Protein AF-A0AA37JFQ2-F1 (afdb_monomer_lite)

Foldseek 3Di:
DDDDDFDKDKDPFDADPQKTKIKIWRQFFDQCDDPPRHTFTKIKIWMWIWHDDPNKIKIKIDMAMFGADPVVRDTDHDPDDDHIDMDIHD

Structure (mmCIF, N/CA/C/O backbone):
data_AF-A0AA37JFQ2-F1
#
_entry.id   AF-A0AA37JFQ2-F1
#
loop_
_atom_site.group_PDB
_atom_site.id
_atom_site.type_symbol
_atom_site.label_atom_id
_atom_site.label_alt_id
_atom_site.label_comp_id
_atom_site.label_asym_id
_atom_site.label_entity_id
_atom_site.label_seq_id
_atom_site.pdbx_PDB_ins_code
_atom_site.Cartn_x
_atom_site.Cartn_y
_atom_site.Cartn_z
_atom_site.occupancy
_atom_site.B_iso_or_equiv
_atom_site.auth_seq_id
_atom_site.auth_comp_id
_atom_site.auth_asym_id
_atom_site.auth_atom_id
_atom_site.pdbx_PDB_model_num
ATOM 1 N N . MET A 1 1 ? 13.854 18.666 -15.143 1.00 41.16 1 MET A N 1
ATOM 2 C CA . MET A 1 1 ? 12.640 18.302 -15.905 1.00 41.16 1 MET A CA 1
ATOM 3 C C . MET A 1 1 ? 11.599 17.893 -14.884 1.00 41.16 1 MET A C 1
ATOM 5 O O . MET A 1 1 ? 11.960 17.140 -13.995 1.00 41.16 1 MET A O 1
ATOM 9 N N . ALA A 1 2 ? 10.387 18.443 -14.937 1.00 44.00 2 ALA A N 1
ATOM 10 C CA . ALA A 1 2 ? 9.311 18.027 -14.042 1.00 44.00 2 ALA A CA 1
ATOM 11 C C . ALA A 1 2 ? 8.678 16.756 -14.620 1.00 44.00 2 ALA A C 1
ATOM 13 O O . ALA A 1 2 ? 8.052 16.828 -15.677 1.00 44.00 2 ALA A O 1
ATOM 14 N N . ALA A 1 3 ? 8.894 15.603 -13.988 1.00 44.44 3 ALA A N 1
ATOM 15 C CA . ALA A 1 3 ? 8.085 14.423 -14.257 1.00 44.44 3 ALA A CA 1
ATOM 16 C C . ALA A 1 3 ? 6.980 14.374 -13.204 1.00 44.44 3 ALA A C 1
ATOM 18 O O . ALA A 1 3 ? 7.245 14.200 -12.017 1.00 44.44 3 ALA A O 1
ATOM 19 N N . GLU A 1 4 ? 5.740 14.556 -13.641 1.00 58.62 4 GLU A N 1
ATOM 20 C CA . GLU A 1 4 ? 4.584 14.367 -12.779 1.00 58.62 4 GLU A CA 1
ATOM 21 C C . GLU A 1 4 ? 3.441 13.777 -13.601 1.00 58.62 4 GLU A C 1
ATOM 23 O O . GLU A 1 4 ? 2.736 14.463 -14.337 1.00 58.62 4 GLU A O 1
ATOM 28 N N . ALA A 1 5 ? 3.277 12.468 -13.481 1.00 53.28 5 ALA A N 1
ATOM 29 C CA . ALA A 1 5 ? 1.982 11.836 -13.622 1.00 53.28 5 ALA A CA 1
ATOM 30 C C . ALA A 1 5 ? 1.975 10.652 -12.662 1.00 53.28 5 ALA A C 1
ATOM 32 O O . ALA A 1 5 ? 2.604 9.634 -12.925 1.00 53.28 5 ALA A O 1
ATOM 33 N N . ILE A 1 6 ? 1.285 10.802 -11.533 1.00 66.06 6 ILE A N 1
ATOM 34 C CA . ILE A 1 6 ? 0.917 9.680 -10.673 1.00 66.06 6 ILE A CA 1
ATOM 35 C C . ILE A 1 6 ? -0.505 9.314 -11.080 1.00 66.06 6 ILE A C 1
ATOM 37 O O . ILE A 1 6 ? -1.454 10.023 -10.754 1.00 66.06 6 ILE A O 1
ATOM 41 N N . VAL A 1 7 ? -0.659 8.222 -11.824 1.00 75.62 7 VAL A N 1
ATOM 42 C CA . VAL A 1 7 ? -1.956 7.548 -11.898 1.00 75.62 7 VAL A CA 1
ATOM 43 C C . VAL A 1 7 ? -1.996 6.594 -10.715 1.00 75.62 7 VAL A C 1
ATOM 45 O O . VAL A 1 7 ? -1.238 5.626 -10.690 1.00 75.62 7 VAL A O 1
ATOM 48 N N . SER A 1 8 ? -2.842 6.898 -9.735 1.00 85.50 8 SER A N 1
ATOM 49 C CA . SER A 1 8 ? -3.183 5.972 -8.657 1.00 85.50 8 SER A CA 1
ATOM 50 C C . SER A 1 8 ? -4.548 5.358 -8.950 1.00 85.50 8 SER A C 1
ATOM 52 O O . SER A 1 8 ? -5.508 6.072 -9.252 1.00 85.50 8 SER A O 1
ATOM 54 N N . GLY A 1 9 ? -4.612 4.032 -8.924 1.00 91.06 9 GLY A N 1
ATOM 55 C CA . GLY A 1 9 ? -5.844 3.269 -9.033 1.00 91.06 9 GLY A CA 1
ATOM 56 C C . GLY A 1 9 ? -6.181 2.652 -7.688 1.00 91.06 9 GLY A C 1
ATOM 57 O O . GLY A 1 9 ? -5.396 1.866 -7.167 1.00 91.06 9 GLY A O 1
ATOM 58 N N . ILE A 1 10 ? -7.362 2.970 -7.162 1.00 94.19 10 ILE A N 1
ATOM 59 C CA . ILE A 1 10 ? -7.941 2.261 -6.021 1.00 94.19 10 ILE A CA 1
ATOM 60 C C . ILE A 1 10 ? -8.888 1.197 -6.564 1.00 94.19 10 ILE A C 1
ATOM 62 O O . ILE A 1 10 ? -9.761 1.492 -7.384 1.00 94.19 10 ILE A O 1
ATOM 66 N N . TYR A 1 11 ? -8.705 -0.039 -6.122 1.00 95.31 11 TYR A N 1
ATOM 67 C CA . TYR A 1 11 ? -9.453 -1.195 -6.597 1.00 95.31 11 TYR A CA 1
ATOM 68 C C . TYR A 1 11 ? -9.646 -2.219 -5.476 1.00 95.31 11 TYR A C 1
ATOM 70 O O . TYR A 1 11 ? -9.212 -2.011 -4.344 1.00 95.31 11 TYR A O 1
ATOM 78 N N . ASP A 1 12 ? -10.369 -3.295 -5.795 1.00 97.00 12 ASP A N 1
ATOM 79 C CA . ASP A 1 12 ? -10.717 -4.371 -4.857 1.00 97.00 12 ASP A CA 1
ATOM 80 C C . ASP A 1 12 ? -11.324 -3.860 -3.537 1.00 97.00 12 ASP A C 1
ATOM 82 O O . ASP A 1 12 ? -11.070 -4.367 -2.446 1.00 97.00 12 ASP A O 1
ATOM 86 N N . MET A 1 13 ? -12.126 -2.797 -3.631 1.00 97.56 13 MET A N 1
ATOM 87 C CA . MET A 1 13 ? -12.770 -2.210 -2.466 1.00 97.56 13 MET A CA 1
ATOM 88 C C . MET A 1 13 ? -13.916 -3.104 -2.002 1.00 97.56 13 MET A C 1
ATOM 90 O O . MET A 1 13 ? -14.895 -3.298 -2.727 1.00 97.56 13 MET A O 1
ATOM 94 N N . HIS A 1 14 ? -13.826 -3.595 -0.772 1.00 97.56 14 HIS A N 1
ATOM 95 C CA . HIS A 1 14 ? -14.861 -4.428 -0.177 1.00 97.56 14 HIS A CA 1
ATOM 96 C C . HIS A 1 14 ? -14.986 -4.188 1.327 1.00 97.56 14 HIS A C 1
ATOM 98 O O . HIS A 1 14 ? -14.026 -3.848 2.018 1.00 97.56 14 HIS A O 1
ATOM 104 N N . LEU A 1 15 ? -16.206 -4.368 1.829 1.00 97.94 15 LEU A N 1
ATOM 105 C CA . LEU A 1 15 ? -16.534 -4.306 3.247 1.00 97.94 15 LEU A CA 1
ATOM 106 C C . LEU A 1 15 ? -16.948 -5.704 3.704 1.00 97.94 15 LEU A C 1
ATOM 108 O O . LEU A 1 15 ? -17.949 -6.238 3.229 1.00 97.94 15 LEU A O 1
ATOM 112 N N . GLU A 1 16 ? -16.184 -6.286 4.622 1.00 97.06 16 GLU A N 1
ATOM 113 C CA . GLU A 1 16 ? -16.437 -7.623 5.157 1.00 97.06 16 GLU A CA 1
ATOM 114 C C . GLU A 1 16 ? -16.130 -7.644 6.657 1.00 97.06 16 GLU A C 1
ATOM 116 O O . GLU A 1 16 ? -15.072 -7.175 7.076 1.00 97.06 16 GLU A O 1
ATOM 121 N N . ASN A 1 17 ? -17.037 -8.201 7.469 1.00 96.56 17 ASN A N 1
ATOM 122 C CA . ASN A 1 17 ? -16.873 -8.322 8.926 1.00 96.56 17 ASN A CA 1
ATOM 123 C C . ASN A 1 17 ? -16.476 -6.993 9.606 1.00 96.56 17 ASN A C 1
ATOM 125 O O . ASN A 1 17 ? -15.548 -6.961 10.411 1.00 96.56 17 ASN A O 1
ATOM 129 N N . ASP A 1 18 ? -17.144 -5.896 9.230 1.00 97.06 18 ASP A N 1
ATOM 130 C CA . ASP A 1 18 ? -16.884 -4.529 9.716 1.00 97.06 18 ASP A CA 1
ATOM 131 C C . ASP A 1 18 ? -15.462 -3.995 9.441 1.00 97.06 18 ASP A C 1
ATOM 133 O O . ASP A 1 18 ? -14.996 -3.051 10.085 1.00 97.06 18 ASP A O 1
ATOM 137 N N . VAL A 1 19 ? -14.772 -4.571 8.452 1.00 98.25 19 VAL A N 1
ATOM 138 C CA . VAL A 1 19 ? -13.473 -4.103 7.959 1.00 98.25 19 VAL A CA 1
ATOM 139 C C . VAL A 1 19 ? -13.611 -3.659 6.506 1.00 98.25 19 VAL A C 1
ATOM 141 O O . VAL A 1 19 ? -13.896 -4.474 5.627 1.00 98.25 19 VAL A O 1
ATOM 144 N N . LEU A 1 20 ? -13.376 -2.373 6.238 1.00 98.44 20 LEU A N 1
ATOM 145 C CA . LEU A 1 20 ? -13.221 -1.864 4.874 1.00 98.44 20 LEU A CA 1
ATOM 146 C C . LEU A 1 20 ? -11.793 -2.148 4.414 1.00 98.44 20 LEU A C 1
ATOM 148 O O . LEU A 1 20 ? -10.841 -1.705 5.060 1.00 98.44 20 LEU A O 1
ATOM 152 N N . LYS A 1 21 ? -11.645 -2.858 3.298 1.00 98.31 21 LYS A N 1
ATOM 153 C CA . LYS A 1 21 ? -10.358 -3.102 2.645 1.00 98.31 21 LYS A CA 1
ATOM 154 C C . LYS A 1 21 ? -10.357 -2.504 1.247 1.00 98.31 21 LYS A C 1
ATOM 156 O O . LYS A 1 21 ? -11.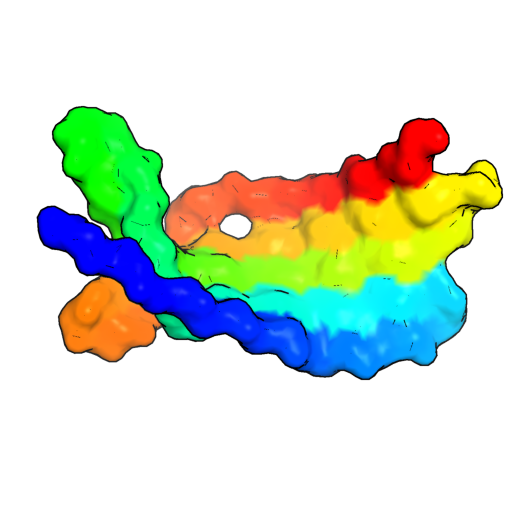393 -2.482 0.583 1.00 98.31 21 LYS A O 1
ATOM 161 N N . LEU A 1 22 ? -9.202 -2.013 0.822 1.00 98.00 22 LEU A N 1
ATOM 162 C CA . LEU A 1 22 ? -8.954 -1.586 -0.552 1.00 98.00 22 LEU A CA 1
ATOM 163 C C . LEU A 1 22 ? -7.481 -1.783 -0.901 1.00 98.00 22 LEU A C 1
ATOM 165 O O . LEU A 1 22 ? -6.614 -1.738 -0.020 1.00 98.00 22 LEU A O 1
ATOM 169 N N . SER A 1 23 ? -7.214 -1.954 -2.187 1.00 96.81 23 SER A N 1
ATOM 170 C CA . SER A 1 23 ? -5.869 -1.951 -2.753 1.00 96.81 23 SER A CA 1
ATOM 171 C C . SER A 1 23 ? -5.632 -0.657 -3.521 1.00 96.81 23 SER A C 1
ATOM 173 O O . SER A 1 23 ? -6.541 -0.124 -4.160 1.00 96.81 23 SER A O 1
ATOM 175 N N . GLU A 1 24 ? -4.406 -0.154 -3.466 1.00 93.75 24 GLU A N 1
ATOM 176 C CA . GLU A 1 24 ? -3.946 0.998 -4.232 1.00 93.75 24 GLU A CA 1
ATOM 177 C C . GLU A 1 24 ? -2.738 0.588 -5.082 1.00 93.75 24 GLU A C 1
ATOM 179 O O . GLU A 1 24 ? -1.755 0.061 -4.563 1.00 93.75 24 GLU A O 1
ATOM 184 N N . ASP A 1 25 ? -2.796 0.872 -6.382 1.00 91.19 25 ASP A N 1
ATOM 185 C CA . ASP A 1 25 ? -1.661 0.764 -7.297 1.00 91.19 25 ASP A CA 1
ATOM 186 C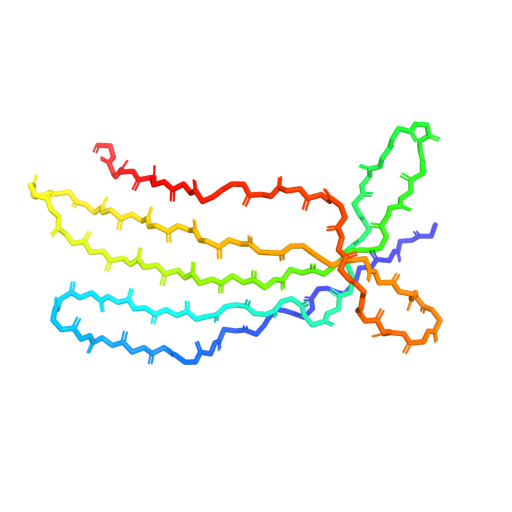 C . ASP A 1 25 ? -1.307 2.143 -7.842 1.00 91.19 25 ASP A C 1
ATOM 188 O O . ASP A 1 25 ? -2.081 2.759 -8.578 1.00 91.19 25 ASP A O 1
ATOM 192 N N . GLN A 1 26 ? -0.086 2.594 -7.573 1.00 86.50 26 GLN A N 1
ATOM 193 C CA . GLN A 1 26 ? 0.504 3.734 -8.264 1.00 86.50 26 GLN A CA 1
ATOM 194 C C . GLN A 1 26 ? 1.153 3.210 -9.550 1.00 86.50 26 GLN A C 1
ATOM 196 O O . GLN A 1 26 ? 2.232 2.610 -9.556 1.00 86.50 26 GLN A O 1
ATOM 201 N N . VAL A 1 27 ? 0.413 3.337 -10.652 1.00 67.75 27 VAL A N 1
ATOM 202 C CA . VAL A 1 27 ? 0.693 2.698 -11.950 1.00 67.75 27 VAL A CA 1
ATOM 203 C C . VAL A 1 27 ? 1.879 3.349 -12.662 1.00 67.75 27 VAL A C 1
ATOM 205 O O . VAL A 1 27 ? 2.623 2.674 -13.372 1.00 67.75 27 VAL A O 1
ATOM 208 N N . LEU A 1 28 ? 2.085 4.645 -12.441 1.00 70.44 28 LEU A N 1
ATOM 209 C CA . LEU A 1 28 ? 3.214 5.401 -12.976 1.00 70.44 28 LEU A CA 1
ATOM 210 C C . LEU A 1 28 ? 4.259 5.680 -11.900 1.00 70.44 28 LEU A C 1
ATOM 212 O O . LEU A 1 28 ? 3.958 5.668 -10.706 1.00 70.44 28 LEU A O 1
ATOM 216 N N . TYR A 1 29 ? 5.493 5.926 -12.343 1.00 70.44 29 TYR A N 1
ATOM 217 C CA . TYR A 1 29 ? 6.580 6.209 -11.425 1.00 70.44 29 TYR A CA 1
ATOM 218 C C . TYR A 1 29 ? 6.469 7.621 -10.847 1.00 70.44 29 TYR A C 1
ATOM 220 O O . TYR A 1 29 ? 6.076 8.576 -11.518 1.00 70.44 29 TYR A O 1
ATOM 228 N N . ARG A 1 30 ? 6.870 7.748 -9.591 1.00 70.38 30 ARG A N 1
ATOM 229 C CA . ARG A 1 30 ? 7.122 9.001 -8.901 1.00 70.38 30 ARG A CA 1
ATOM 230 C C . ARG A 1 30 ? 8.623 9.239 -8.888 1.00 70.38 30 ARG A C 1
ATOM 232 O O . ARG A 1 30 ? 9.381 8.328 -8.567 1.00 70.38 30 ARG A O 1
ATOM 239 N N . ASP A 1 31 ? 9.045 10.461 -9.188 1.00 70.56 31 ASP A N 1
ATOM 240 C CA . ASP A 1 31 ? 10.419 10.887 -8.937 1.00 70.56 31 ASP A CA 1
ATOM 241 C C . ASP A 1 31 ? 10.574 11.163 -7.439 1.00 70.56 31 ASP A C 1
ATOM 243 O O . ASP A 1 31 ? 10.236 12.237 -6.933 1.00 70.56 31 ASP A O 1
ATOM 247 N N . GLN A 1 32 ? 11.038 10.157 -6.699 1.00 72.62 32 GLN A N 1
ATOM 248 C CA . GLN A 1 32 ? 11.360 10.328 -5.291 1.00 72.62 32 GLN A CA 1
ATOM 249 C C . GLN A 1 32 ? 12.715 11.038 -5.191 1.00 72.62 32 GLN A C 1
ATOM 251 O O . GLN A 1 32 ? 13.703 10.517 -5.718 1.00 72.62 32 GLN A O 1
ATOM 256 N N . PRO A 1 33 ? 12.796 12.217 -4.549 1.00 72.19 33 PRO A N 1
ATOM 257 C CA . PRO A 1 33 ? 14.070 12.891 -4.367 1.00 72.19 33 PRO A CA 1
ATOM 258 C C . PRO A 1 33 ? 14.990 12.009 -3.525 1.00 72.19 33 PRO A C 1
ATOM 260 O O . PRO A 1 33 ? 14.606 11.511 -2.464 1.00 72.19 33 PRO A O 1
ATOM 263 N N . ILE A 1 34 ? 16.209 11.830 -4.009 1.00 74.88 34 ILE A N 1
ATOM 264 C CA . ILE A 1 34 ? 17.317 11.223 -3.278 1.00 74.88 34 ILE A CA 1
ATOM 265 C C . ILE A 1 34 ? 18.412 12.283 -3.076 1.00 74.88 34 ILE A C 1
ATOM 267 O O . ILE A 1 34 ? 18.259 13.445 -3.466 1.00 74.88 34 ILE A O 1
ATOM 271 N N . GLN A 1 35 ? 19.492 11.921 -2.381 1.00 69.81 35 GLN A N 1
ATOM 272 C CA . GLN A 1 35 ? 20.567 12.863 -2.063 1.00 69.81 35 GLN A CA 1
ATOM 273 C C . GLN A 1 35 ? 21.175 13.486 -3.332 1.00 69.81 35 GLN A C 1
ATOM 275 O O . GLN A 1 35 ? 21.111 12.915 -4.420 1.00 69.81 35 GLN A O 1
ATOM 280 N N . GLU A 1 36 ? 21.752 14.680 -3.174 1.00 74.75 36 GLU A N 1
ATOM 281 C CA . GLU A 1 36 ? 22.493 15.393 -4.230 1.00 74.75 36 GLU A CA 1
ATOM 282 C C . GLU A 1 36 ? 21.652 15.809 -5.454 1.00 74.75 36 GLU A C 1
ATOM 284 O O . GLU A 1 36 ? 22.176 16.048 -6.537 1.00 74.75 36 GLU A O 1
ATOM 289 N N . GLY A 1 37 ? 20.332 15.957 -5.288 1.00 68.19 37 GLY A N 1
ATOM 290 C CA . GLY A 1 37 ? 19.443 16.421 -6.362 1.00 68.19 37 GLY A CA 1
ATOM 291 C C . GLY A 1 37 ? 19.144 15.355 -7.417 1.00 68.19 37 GLY A C 1
ATOM 292 O O . GLY A 1 37 ? 18.594 15.668 -8.476 1.00 68.19 37 GLY A O 1
ATOM 293 N N . HIS A 1 38 ? 19.489 14.101 -7.131 1.00 69.69 38 HIS A N 1
ATOM 294 C CA . HIS A 1 38 ? 19.072 12.964 -7.929 1.00 69.69 38 HIS A CA 1
ATOM 295 C C . HIS A 1 38 ? 17.625 12.573 -7.596 1.00 69.69 38 HIS A C 1
ATOM 297 O O . HIS A 1 38 ? 17.108 12.853 -6.513 1.00 69.69 38 HIS A O 1
ATOM 303 N N . PHE A 1 39 ? 16.968 11.901 -8.537 1.00 76.12 39 PHE A N 1
ATOM 304 C CA . PHE A 1 39 ? 15.623 11.363 -8.362 1.00 76.12 39 PHE A CA 1
ATOM 305 C C . PHE A 1 39 ? 15.628 9.879 -8.700 1.00 76.12 39 PHE A C 1
ATOM 307 O O . PHE A 1 39 ? 16.336 9.444 -9.613 1.00 76.12 39 PHE A O 1
ATOM 314 N N . LYS A 1 40 ? 14.843 9.110 -7.950 1.00 81.56 40 LYS A N 1
ATOM 315 C CA . LYS A 1 40 ? 14.633 7.684 -8.170 1.00 81.56 40 LYS A CA 1
ATOM 316 C C . LYS A 1 40 ? 13.206 7.474 -8.656 1.00 81.56 40 LYS A C 1
ATOM 318 O O . LYS A 1 40 ? 12.263 7.807 -7.943 1.00 81.56 40 LYS A O 1
ATOM 323 N N . SER A 1 41 ? 13.061 6.923 -9.856 1.00 85.31 41 SER A N 1
ATOM 324 C CA . SER A 1 41 ? 11.765 6.546 -10.413 1.00 85.31 41 SER A CA 1
ATOM 325 C C . SER A 1 41 ? 11.237 5.312 -9.680 1.00 85.31 41 SER A C 1
ATOM 327 O O . SER A 1 41 ? 11.812 4.228 -9.794 1.00 85.31 41 SER A O 1
ATOM 329 N N . VAL A 1 42 ? 10.159 5.478 -8.912 1.00 87.00 42 VAL A N 1
ATOM 330 C CA . VAL A 1 42 ? 9.582 4.416 -8.070 1.00 87.00 42 VAL A CA 1
ATOM 331 C C . VAL A 1 42 ? 8.076 4.279 -8.252 1.00 87.00 42 VAL A C 1
ATOM 333 O O . VAL A 1 42 ? 7.398 5.263 -8.521 1.00 87.00 42 VAL A O 1
ATOM 336 N N . ALA A 1 43 ? 7.537 3.080 -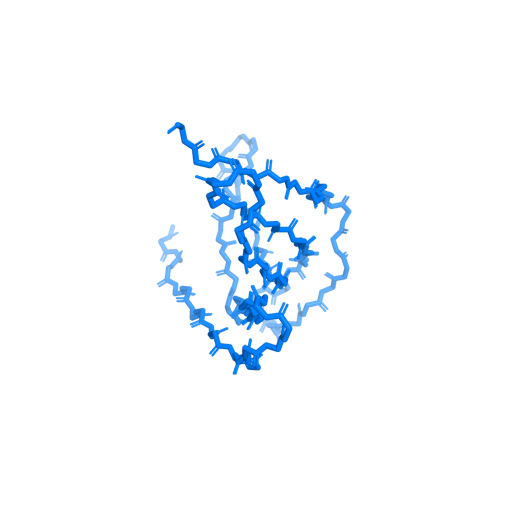8.070 1.00 88.50 43 ALA A N 1
ATOM 337 C CA . ALA A 1 43 ? 6.097 2.823 -8.018 1.00 88.50 43 ALA A CA 1
ATOM 338 C C . ALA A 1 43 ? 5.722 2.152 -6.693 1.00 88.50 43 ALA A C 1
ATOM 340 O O . ALA A 1 43 ? 6.554 1.493 -6.068 1.00 88.50 43 ALA A O 1
ATOM 341 N N . PHE A 1 44 ? 4.460 2.289 -6.291 1.00 89.56 44 PHE A N 1
ATOM 342 C CA . PHE A 1 44 ? 3.949 1.741 -5.038 1.00 89.56 44 PHE A CA 1
ATOM 343 C C . PHE A 1 44 ? 2.727 0.865 -5.272 1.00 89.56 44 PHE A C 1
ATOM 345 O O . PHE A 1 44 ? 1.900 1.147 -6.140 1.00 89.56 44 PHE A O 1
ATOM 352 N N . GLN A 1 45 ? 2.621 -0.177 -4.461 1.00 92.69 45 GLN A N 1
ATOM 353 C CA . GLN A 1 45 ? 1.414 -0.969 -4.296 1.00 92.69 45 GLN A CA 1
ATOM 354 C C . GLN A 1 45 ? 1.123 -1.076 -2.806 1.00 92.69 45 GLN A C 1
ATOM 356 O O . GLN A 1 45 ? 2.045 -1.320 -2.025 1.00 92.69 45 GLN A O 1
ATOM 361 N N . SER A 1 46 ? -0.130 -0.908 -2.406 1.00 93.75 46 SER A N 1
ATOM 362 C CA . SER A 1 46 ? -0.508 -1.025 -1.004 1.00 93.75 46 SER A CA 1
ATOM 363 C C . SER A 1 46 ? -1.870 -1.649 -0.783 1.00 93.75 46 SER A C 1
ATOM 365 O O . SER A 1 46 ? -2.789 -1.525 -1.587 1.00 93.75 46 SER A O 1
ATOM 367 N N . GLU A 1 47 ? -1.988 -2.308 0.362 1.00 97.19 47 GLU A N 1
ATOM 368 C CA . GLU A 1 47 ? -3.245 -2.747 0.944 1.00 97.19 47 GLU A CA 1
ATOM 369 C C . GLU A 1 47 ? -3.577 -1.850 2.133 1.00 97.19 47 GLU A C 1
ATOM 371 O O . GLU A 1 47 ? -2.718 -1.522 2.962 1.00 97.19 47 GLU A O 1
ATOM 376 N N . HIS A 1 48 ? -4.844 -1.472 2.219 1.00 97.50 48 HIS A N 1
ATOM 377 C CA . HIS A 1 48 ? -5.364 -0.578 3.237 1.00 97.50 48 HIS A CA 1
ATOM 378 C C . HIS A 1 48 ? -6.507 -1.273 3.959 1.00 97.50 48 HIS A C 1
ATOM 380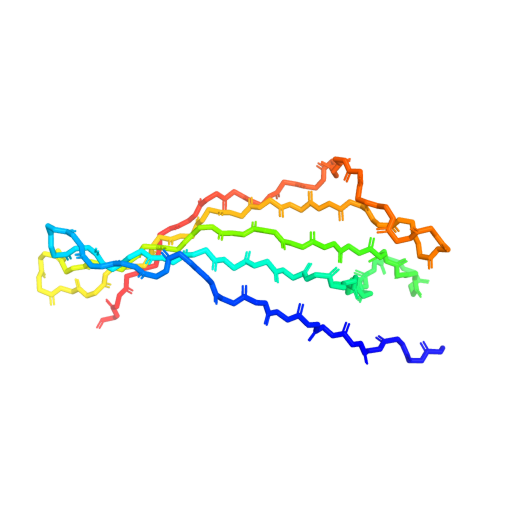 O O . HIS A 1 48 ? -7.362 -1.897 3.323 1.00 97.50 48 HIS A O 1
ATOM 386 N N . ARG A 1 49 ? -6.551 -1.147 5.288 1.00 98.19 49 ARG A N 1
ATOM 387 C CA . ARG A 1 49 ? -7.663 -1.658 6.098 1.00 98.19 49 ARG A CA 1
ATOM 388 C C . ARG A 1 49 ? -8.134 -0.599 7.074 1.00 98.19 49 ARG A C 1
ATOM 390 O O . ARG A 1 49 ? -7.325 0.009 7.770 1.00 98.19 49 ARG A O 1
ATOM 397 N N . PHE A 1 50 ? -9.444 -0.436 7.161 1.00 98.44 50 PHE A N 1
ATOM 398 C CA . PHE A 1 50 ? -10.101 0.448 8.111 1.00 98.44 50 PHE A CA 1
ATOM 399 C C . PHE A 1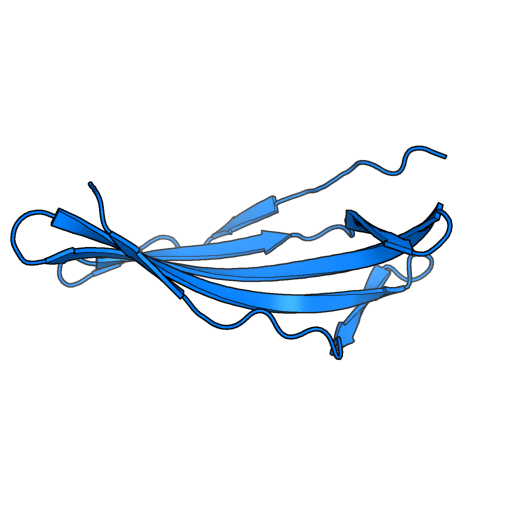 50 ? -11.069 -0.366 8.956 1.00 98.44 50 PHE A C 1
ATOM 401 O O . PHE A 1 50 ? -11.874 -1.128 8.420 1.00 98.44 50 PHE A O 1
ATOM 408 N N . TYR A 1 51 ? -10.992 -0.215 10.273 1.00 98.38 51 TYR A N 1
ATOM 409 C CA . TYR A 1 51 ? -11.897 -0.883 11.206 1.00 98.38 51 TYR A CA 1
ATOM 410 C C . TYR A 1 51 ? -12.031 -0.084 12.498 1.00 98.38 51 TYR A C 1
ATOM 412 O O . TYR A 1 51 ? -11.144 0.685 12.868 1.00 98.38 51 TYR A O 1
ATOM 420 N N . VAL A 1 52 ? -13.138 -0.281 13.209 1.00 97.94 52 VAL A N 1
ATOM 421 C CA . VAL A 1 52 ? -13.353 0.337 14.521 1.00 97.94 52 VAL A CA 1
ATOM 422 C C . VAL A 1 52 ? -12.950 -0.645 15.615 1.00 97.94 52 VAL A C 1
ATOM 424 O O . VAL A 1 52 ? -13.407 -1.786 15.650 1.00 97.94 52 VAL A O 1
ATOM 427 N N . LYS A 1 53 ? -12.105 -0.200 16.546 1.00 97.12 53 LYS A N 1
ATOM 428 C CA . LYS A 1 53 ? -11.737 -0.959 17.747 1.00 97.12 53 LYS A CA 1
ATOM 429 C C . LYS A 1 53 ? -11.674 -0.008 18.933 1.00 97.12 53 LYS A C 1
ATOM 431 O O . LYS A 1 53 ? -11.135 1.085 18.825 1.00 97.12 53 LYS A O 1
ATOM 436 N N . ALA A 1 54 ? -12.254 -0.414 20.065 1.00 95.88 54 ALA A N 1
ATOM 437 C CA . ALA A 1 54 ? -12.335 0.419 21.271 1.00 95.88 54 ALA A CA 1
ATOM 438 C C . ALA A 1 54 ? -12.898 1.836 21.004 1.00 95.88 54 ALA A C 1
ATOM 440 O O . ALA A 1 54 ? -12.402 2.820 21.544 1.00 95.88 54 ALA A O 1
ATOM 441 N N . ASN A 1 55 ? -13.937 1.921 20.160 1.00 96.19 55 ASN A N 1
ATOM 442 C CA . ASN A 1 55 ? -14.599 3.169 19.763 1.00 96.19 55 ASN A CA 1
ATOM 443 C C . ASN A 1 55 ? -13.680 4.192 19.064 1.00 96.19 55 ASN A C 1
ATOM 445 O O . ASN A 1 55 ? -13.937 5.392 19.125 1.00 96.19 55 ASN A O 1
ATOM 449 N N . LYS A 1 56 ? -12.608 3.718 18.419 1.00 98.06 56 LYS A N 1
ATOM 450 C CA . LYS A 1 56 ? -11.698 4.524 17.601 1.00 98.06 56 LYS A CA 1
ATOM 451 C C . LYS A 1 56 ? -11.525 3.905 16.223 1.00 98.06 56 LYS A C 1
ATOM 453 O O . LYS A 1 56 ? -11.505 2.675 16.106 1.00 98.06 56 LYS A O 1
ATOM 458 N N . LEU A 1 57 ? -11.367 4.737 15.196 1.00 98.25 57 LEU A N 1
ATOM 459 C CA . LEU A 1 57 ? -10.978 4.272 13.867 1.00 98.25 57 LEU A CA 1
ATOM 460 C C . LEU A 1 57 ? -9.495 3.875 13.852 1.00 98.25 57 LEU A C 1
ATOM 462 O O . LEU A 1 57 ? -8.615 4.650 14.228 1.00 98.25 57 LEU A O 1
ATOM 466 N N . HIS A 1 58 ? -9.225 2.661 13.393 1.00 98.44 58 HIS A N 1
ATOM 467 C CA . HIS A 1 58 ? -7.895 2.156 13.090 1.00 98.44 58 HIS A CA 1
ATOM 468 C C . HIS A 1 58 ? -7.702 2.102 11.577 1.00 98.44 58 HIS A C 1
ATOM 470 O O . HIS A 1 58 ? -8.595 1.674 10.844 1.00 98.44 58 HIS A O 1
ATOM 476 N N . TYR A 1 59 ? -6.515 2.498 11.137 1.00 98.19 59 TYR A N 1
ATOM 477 C CA . TYR A 1 59 ? -6.056 2.412 9.760 1.00 98.19 59 TYR A CA 1
ATOM 478 C C . TYR A 1 59 ? -4.768 1.589 9.710 1.00 98.19 59 TYR A C 1
ATOM 480 O O . TYR A 1 59 ? -3.766 1.987 10.303 1.00 98.19 59 TYR A O 1
ATOM 488 N N . GLU A 1 60 ? -4.791 0.455 9.015 1.00 97.88 60 GLU A N 1
ATOM 489 C CA . GLU A 1 60 ? -3.600 -0.336 8.692 1.00 97.88 60 GLU A CA 1
ATOM 490 C C . GLU A 1 60 ? -3.164 -0.049 7.256 1.00 97.88 60 GLU A C 1
ATOM 492 O O . GLU A 1 60 ? -3.989 -0.021 6.338 1.00 97.88 60 GLU A O 1
ATOM 497 N N . TYR A 1 61 ? -1.857 0.108 7.076 1.00 96.56 61 TYR A N 1
ATOM 498 C CA . TYR A 1 61 ? -1.210 0.254 5.780 1.00 96.56 61 TYR A CA 1
ATOM 499 C C . TYR A 1 61 ? -0.141 -0.821 5.615 1.00 96.56 61 TYR A C 1
ATOM 501 O O . TYR A 1 61 ? 0.716 -0.980 6.490 1.00 96.56 61 TYR A O 1
ATOM 509 N N . ASN A 1 62 ? -0.160 -1.516 4.482 1.00 96.00 62 ASN A N 1
ATOM 510 C CA . ASN A 1 62 ? 0.868 -2.469 4.080 1.00 96.00 62 ASN A CA 1
ATOM 511 C C . ASN A 1 62 ? 1.315 -2.139 2.653 1.00 96.00 62 ASN A C 1
ATOM 513 O O . ASN A 1 62 ? 0.564 -2.367 1.708 1.00 96.00 62 ASN A O 1
ATOM 517 N N . GLY A 1 63 ? 2.508 -1.561 2.506 1.00 92.75 63 GLY A N 1
ATOM 518 C CA . GLY A 1 63 ? 3.009 -1.052 1.231 1.00 92.75 63 GLY A CA 1
ATOM 519 C C . GLY A 1 63 ? 4.228 -1.805 0.713 1.00 92.75 63 GLY A C 1
ATOM 520 O O . GLY A 1 63 ? 5.052 -2.304 1.478 1.00 92.75 63 GLY A O 1
ATOM 521 N N . LYS A 1 64 ? 4.378 -1.824 -0.610 1.00 91.44 64 LYS A N 1
ATOM 522 C CA . LYS A 1 64 ? 5.556 -2.310 -1.325 1.00 91.44 64 LYS A CA 1
ATOM 523 C C . LYS A 1 64 ? 6.018 -1.265 -2.338 1.00 91.44 64 LYS A C 1
ATOM 525 O O . LYS A 1 64 ? 5.205 -0.681 -3.051 1.00 91.44 64 LYS A O 1
ATOM 530 N N . CYS A 1 65 ? 7.331 -1.053 -2.397 1.00 89.88 65 CYS A N 1
ATOM 531 C CA . CYS A 1 65 ? 7.989 -0.172 -3.357 1.00 89.88 65 CYS A CA 1
ATOM 532 C C . CYS A 1 65 ? 8.627 -0.984 -4.487 1.00 89.88 65 CYS A C 1
ATOM 534 O O . CYS A 1 65 ? 9.132 -2.091 -4.273 1.00 89.88 65 CYS A O 1
ATOM 536 N N . PHE A 1 66 ? 8.633 -0.406 -5.681 1.00 90.00 66 PHE A N 1
ATOM 537 C CA . PHE A 1 66 ? 9.268 -0.955 -6.868 1.00 90.00 66 PHE A CA 1
ATOM 538 C C . PHE A 1 66 ? 10.163 0.092 -7.510 1.00 90.00 66 PHE A C 1
ATOM 540 O O . PHE A 1 66 ? 9.767 1.250 -7.646 1.00 90.00 66 PHE A O 1
ATOM 547 N N . ASP A 1 67 ? 11.326 -0.340 -7.982 1.00 89.75 67 ASP A N 1
ATOM 548 C CA . ASP A 1 67 ? 12.158 0.472 -8.862 1.00 89.75 67 ASP A CA 1
ATOM 549 C C . ASP A 1 67 ? 11.561 0.427 -10.271 1.00 89.75 67 ASP A C 1
ATOM 551 O O . ASP A 1 67 ? 11.168 -0.642 -10.751 1.00 89.75 67 ASP A O 1
ATOM 555 N N . VAL A 1 68 ? 11.487 1.571 -10.951 1.00 87.50 68 VAL A N 1
ATOM 556 C CA . VAL A 1 68 ? 10.911 1.658 -12.297 1.00 87.50 68 VAL A CA 1
ATOM 557 C C . VAL A 1 68 ? 11.974 2.074 -13.301 1.00 87.50 68 VAL A C 1
ATOM 559 O O . VAL A 1 68 ? 12.597 3.126 -13.173 1.00 87.50 68 VAL A O 1
ATOM 562 N N . ASP A 1 69 ? 12.146 1.271 -14.348 1.00 86.25 69 ASP A N 1
ATOM 563 C CA . ASP A 1 69 ? 12.872 1.711 -15.538 1.00 86.25 69 ASP A CA 1
ATOM 564 C C . ASP A 1 69 ? 11.988 2.690 -16.319 1.00 86.25 69 ASP A C 1
ATOM 566 O O . ASP A 1 69 ? 10.997 2.294 -16.931 1.00 86.25 69 ASP A O 1
ATOM 570 N N . SER A 1 70 ? 12.348 3.973 -16.321 1.00 79.50 70 SER A N 1
ATOM 571 C CA . SER A 1 70 ? 11.570 5.038 -16.965 1.00 79.50 70 SER A CA 1
ATOM 572 C C . SER A 1 70 ? 11.515 4.952 -18.496 1.00 79.50 70 SER A C 1
ATOM 574 O O . SER A 1 70 ? 10.675 5.608 -19.109 1.00 79.50 70 SER A O 1
ATOM 576 N N . LYS A 1 71 ? 12.368 4.141 -19.140 1.00 83.50 71 LYS A N 1
ATOM 577 C CA . LYS A 1 71 ? 12.323 3.910 -20.595 1.00 83.50 71 LYS A CA 1
ATOM 578 C C . LYS A 1 71 ? 11.380 2.774 -20.964 1.00 83.50 71 LYS A C 1
ATOM 580 O O . LYS A 1 71 ? 10.707 2.852 -21.988 1.00 83.50 71 LYS A O 1
ATOM 585 N N . THR A 1 72 ? 11.368 1.706 -20.167 1.00 86.75 72 THR A N 1
ATOM 586 C CA . THR A 1 72 ? 10.579 0.494 -20.454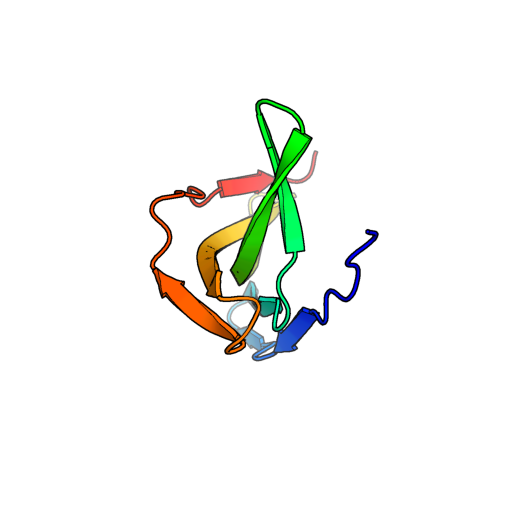 1.00 86.75 72 THR A CA 1
ATOM 587 C C . THR A 1 72 ? 9.293 0.391 -19.637 1.00 86.75 72 THR A C 1
ATOM 589 O O . THR A 1 72 ? 8.461 -0.467 -19.927 1.00 86.75 72 THR A O 1
ATOM 592 N N . MET A 1 73 ? 9.124 1.252 -18.629 1.00 81.38 73 MET A N 1
ATOM 593 C CA . MET A 1 73 ? 8.036 1.253 -17.643 1.00 81.38 73 MET A CA 1
ATOM 594 C C . MET A 1 73 ? 7.907 -0.063 -16.861 1.00 81.38 73 MET A C 1
ATOM 596 O O . MET A 1 73 ? 6.856 -0.365 -16.295 1.00 81.38 73 MET A O 1
ATOM 600 N N . ARG A 1 74 ? 8.974 -0.869 -16.815 1.00 86.50 74 ARG A N 1
ATOM 601 C CA . ARG A 1 74 ? 8.998 -2.131 -16.069 1.00 86.50 74 ARG A CA 1
ATOM 602 C C . ARG A 1 74 ? 9.283 -1.878 -14.592 1.00 86.50 74 ARG A C 1
ATOM 604 O O . ARG A 1 74 ? 10.205 -1.137 -14.259 1.00 86.50 74 ARG A O 1
ATOM 611 N N . ARG A 1 75 ? 8.510 -2.546 -13.730 1.00 88.50 75 ARG A N 1
ATOM 612 C CA . ARG A 1 75 ? 8.726 -2.607 -12.279 1.00 88.50 75 ARG A CA 1
ATOM 613 C C . ARG A 1 75 ? 9.735 -3.709 -11.954 1.00 88.50 75 ARG A C 1
ATOM 615 O O . ARG A 1 75 ? 9.605 -4.825 -12.455 1.00 88.50 75 ARG A O 1
ATOM 622 N N . ASN A 1 76 ? 10.687 -3.400 -11.088 1.00 90.00 76 ASN A N 1
ATOM 623 C CA . ASN A 1 76 ? 11.603 -4.351 -10.467 1.00 90.00 76 ASN A CA 1
ATOM 624 C C . ASN A 1 76 ? 11.453 -4.259 -8.947 1.00 90.00 76 ASN A C 1
ATOM 626 O O . ASN A 1 76 ? 11.057 -3.215 -8.425 1.00 90.00 76 ASN A O 1
ATOM 630 N N . ASP A 1 77 ? 11.760 -5.341 -8.234 1.00 90.19 77 ASP A N 1
ATOM 631 C CA . ASP A 1 77 ? 11.754 -5.306 -6.772 1.00 90.19 77 ASP A CA 1
ATOM 632 C C . ASP A 1 77 ? 12.738 -4.242 -6.268 1.00 90.19 77 ASP A C 1
ATOM 634 O O . ASP A 1 77 ? 13.902 -4.218 -6.671 1.00 90.19 77 ASP A O 1
ATOM 638 N N . SER A 1 78 ? 12.250 -3.353 -5.401 1.00 87.94 78 SER A N 1
ATOM 639 C CA . SER A 1 78 ? 13.084 -2.342 -4.756 1.00 87.94 78 SER A CA 1
ATOM 640 C C . SER A 1 78 ? 13.742 -2.909 -3.503 1.00 87.94 78 SER A C 1
ATOM 642 O O . SER A 1 78 ? 13.141 -3.702 -2.777 1.00 87.94 78 SER A O 1
ATOM 644 N N . SER A 1 79 ? 14.956 -2.451 -3.198 1.00 85.88 79 SER A N 1
ATOM 645 C CA . SER A 1 79 ? 15.578 -2.667 -1.886 1.00 85.88 79 SER A CA 1
ATOM 646 C C . SER A 1 79 ? 14.955 -1.808 -0.782 1.00 85.88 79 SER A C 1
ATOM 648 O O . SER A 1 79 ? 15.210 -2.055 0.397 1.00 85.88 79 SER A O 1
ATOM 650 N N . ASP A 1 80 ? 14.183 -0.780 -1.151 1.00 85.25 80 ASP A N 1
ATOM 651 C CA . ASP A 1 80 ? 13.567 0.136 -0.197 1.00 85.25 80 ASP A CA 1
ATOM 652 C C . ASP A 1 80 ? 12.412 -0.558 0.528 1.00 85.25 80 ASP A C 1
ATOM 654 O O . ASP A 1 80 ? 11.467 -1.058 -0.088 1.00 85.25 80 ASP A O 1
ATOM 658 N N . THR A 1 81 ? 12.478 -0.571 1.859 1.00 81.44 81 THR A N 1
ATOM 659 C CA . THR A 1 81 ? 11.463 -1.196 2.705 1.00 81.44 81 THR A CA 1
ATOM 660 C C . THR A 1 81 ? 10.562 -0.140 3.333 1.00 81.44 81 THR A C 1
ATOM 662 O O . THR A 1 81 ? 11.020 0.812 3.962 1.00 81.44 81 THR A O 1
ATOM 665 N N . PHE A 1 82 ? 9.253 -0.328 3.174 1.00 84.06 82 PHE A N 1
ATOM 666 C CA . PHE A 1 82 ? 8.221 0.502 3.788 1.00 84.06 82 PHE A CA 1
ATOM 667 C C . PHE A 1 82 ? 7.459 -0.378 4.778 1.00 84.06 82 PHE A C 1
ATOM 669 O O . PHE A 1 82 ? 6.588 -1.141 4.361 1.00 84.06 82 PHE A O 1
ATOM 676 N N . PRO A 1 83 ? 7.835 -0.370 6.070 1.00 89.31 83 PRO A N 1
ATOM 677 C CA . PRO A 1 83 ? 7.251 -1.288 7.032 1.00 89.31 83 PRO A CA 1
ATOM 678 C C . PRO A 1 83 ? 5.748 -1.018 7.183 1.00 89.31 83 PRO A C 1
ATOM 680 O O . PRO A 1 83 ? 5.335 0.148 7.180 1.00 89.31 83 PRO A O 1
ATOM 683 N N . PRO A 1 84 ? 4.930 -2.069 7.361 1.00 95.00 84 PRO A N 1
ATOM 684 C CA . PRO A 1 84 ? 3.526 -1.897 7.684 1.00 95.00 84 PRO A CA 1
ATOM 685 C C . PRO A 1 84 ? 3.356 -1.066 8.955 1.00 95.00 84 PRO A C 1
ATOM 687 O O . PRO A 1 84 ? 4.145 -1.188 9.898 1.00 95.00 84 PRO A O 1
ATOM 690 N N . PHE A 1 85 ? 2.312 -0.246 9.004 1.00 96.62 85 PHE A N 1
ATOM 691 C CA . PHE A 1 85 ? 2.009 0.555 10.186 1.00 96.62 85 PHE A CA 1
ATOM 692 C C . PHE A 1 85 ? 0.514 0.601 10.481 1.00 96.62 85 PHE A C 1
ATOM 694 O O . PHE A 1 85 ? -0.325 0.335 9.620 1.00 96.62 85 PHE A O 1
ATOM 701 N N . ILE A 1 86 ? 0.201 0.977 11.722 1.00 97.62 86 ILE A N 1
ATOM 702 C CA . ILE A 1 86 ? -1.161 1.221 12.189 1.00 97.62 86 ILE A CA 1
ATOM 703 C C . ILE A 1 86 ? -1.250 2.662 12.683 1.00 97.62 86 ILE A C 1
ATOM 705 O O . ILE A 1 86 ? -0.462 3.081 13.531 1.00 97.62 86 ILE A O 1
ATOM 709 N N . SER A 1 87 ? -2.218 3.407 12.166 1.00 97.69 87 SER A N 1
ATOM 710 C CA . SER A 1 87 ? -2.620 4.715 12.676 1.00 97.69 87 SER A CA 1
ATOM 711 C C . SER A 1 87 ? -3.955 4.592 13.405 1.00 97.69 87 SER A C 1
ATOM 713 O O . SER A 1 87 ? -4.833 3.843 12.980 1.00 97.69 87 SER A O 1
ATOM 715 N N . ILE A 1 88 ? -4.107 5.316 14.511 1.00 97.94 88 ILE A N 1
ATOM 716 C CA . ILE A 1 88 ? -5.322 5.315 15.330 1.00 97.94 88 ILE A CA 1
ATOM 717 C C . ILE A 1 88 ? -5.835 6.749 15.413 1.00 97.94 88 ILE A C 1
ATOM 719 O O . ILE A 1 88 ? -5.061 7.676 15.662 1.00 97.94 88 ILE A O 1
ATOM 723 N N . GLU A 1 89 ? -7.137 6.919 15.216 1.00 96.75 89 GLU A N 1
ATOM 724 C CA . GLU A 1 89 ? -7.838 8.181 15.431 1.00 96.75 89 GLU A CA 1
ATOM 725 C C . GLU A 1 89 ? -7.547 8.758 16.829 1.00 96.75 89 GLU A C 1
ATOM 727 O O . GLU A 1 89 ? -7.492 8.036 17.835 1.00 96.75 89 GLU A O 1
ATOM 732 N N . LYS A 1 90 ? -7.315 10.076 16.877 1.00 89.50 90 LYS A N 1
ATOM 733 C CA . LYS A 1 90 ? -6.974 10.790 18.113 1.00 89.50 90 LYS A CA 1
ATOM 734 C C . LYS A 1 90 ? -8.122 10.759 19.111 1.00 89.50 90 LYS A C 1
ATOM 736 O O . LYS A 1 90 ? -9.245 11.130 18.731 1.00 89.50 90 LYS A O 1
#

Radius of gyration: 15.75 Å; chains: 1; bounding box: 39×27×42 Å

pLDDT: mean 86.63, std 13.25, range [41.16, 98.44]

Organism: NCBI:txid154046

Sequence (90 aa):
MAAEAIVSGIYDMHLENDVLKLSEDQVLYRDQPIQEGHFKSVAFQSEHRFYVKANKLHYEYNGKCFDVDSKTMRRNDSSDTFPPFISIEK

Secondary structure (DSSP, 8-state):
-------EEEEEEEEETTEEEEEEEE-S-EEEE-GGG-EEEEEEEEEEEEEEETTEEEEEEEEEEEEE-TTT--EEE-S-----EEEE--